Protein AF-A0A498GGD3-F1 (afdb_monomer_lite)

pLDDT: mean 78.96, std 7.99, range [49.75, 89.19]

Secondary structure (DSSP, 8-state):
--EEEEEETTEEEEEETTEEEEEETTTTEEEEEEE-STT-EEEEE--HHHHHTT-EEEEEE--TTSTTSEEEEEEES-HHHHHHHTT---SB--PPP--HHHHHHHHHHHHHHHHHHHHHHHSTT--HHHHHHHHHHHHHHHHHHHHHHHHHHHTT-

Structure (mmCIF, N/CA/C/O backbone):
data_AF-A0A498GGD3-F1
#
_entry.id   AF-A0A498GGD3-F1
#
loop_
_atom_site.group_PDB
_atom_site.id
_atom_site.type_symbol
_atom_site.label_atom_id
_atom_site.label_alt_id
_atom_site.label_comp_id
_atom_site.label_asym_id
_atom_site.label_entity_id
_atom_site.label_seq_id
_atom_site.pdbx_PDB_ins_code
_atom_site.Cartn_x
_atom_site.Cartn_y
_atom_site.Cartn_z
_atom_site.occupancy
_atom_site.B_iso_or_equiv
_atom_site.auth_seq_id
_atom_site.auth_comp_id
_atom_site.auth_asym_id
_atom_site.auth_atom_id
_atom_site.pdbx_PDB_model_num
ATOM 1 N N . MET A 1 1 ? -26.751 -2.593 26.746 1.00 49.75 1 MET A N 1
ATOM 2 C CA . MET A 1 1 ? -25.517 -2.219 26.025 1.00 49.75 1 MET A CA 1
ATOM 3 C C . MET A 1 1 ? -25.278 -3.270 24.961 1.00 49.75 1 MET A C 1
ATOM 5 O O . MET A 1 1 ? -25.191 -4.435 25.319 1.00 49.75 1 MET A O 1
ATOM 9 N N . LEU A 1 2 ? -25.249 -2.886 23.685 1.00 53.31 2 LEU A N 1
ATOM 10 C CA . LEU A 1 2 ? -24.829 -3.788 22.613 1.00 53.31 2 LEU A CA 1
ATOM 11 C C . LEU A 1 2 ? -23.300 -3.824 22.619 1.00 53.31 2 LEU A C 1
ATOM 13 O O . LEU A 1 2 ? -22.654 -2.781 22.520 1.00 53.31 2 LEU A O 1
ATOM 17 N N . SER A 1 3 ? -22.740 -5.011 22.824 1.00 60.25 3 SER A N 1
ATOM 18 C CA . SER A 1 3 ? -21.306 -5.262 22.747 1.00 60.25 3 SER A CA 1
ATOM 19 C C . SER A 1 3 ? -21.042 -6.162 21.553 1.00 60.25 3 SER A C 1
ATOM 21 O O . SER A 1 3 ? -21.498 -7.305 21.541 1.00 60.25 3 SER A O 1
ATOM 23 N N . PHE A 1 4 ? -20.323 -5.647 20.564 1.00 67.00 4 PHE A N 1
ATOM 24 C CA . PHE A 1 4 ? -19.940 -6.398 19.371 1.00 67.00 4 PHE A CA 1
ATOM 25 C C . PHE A 1 4 ? -18.474 -6.786 19.487 1.00 67.00 4 PHE A C 1
ATOM 27 O O . PHE A 1 4 ? -17.674 -5.985 19.975 1.00 67.00 4 PHE A O 1
ATOM 34 N N . TYR A 1 5 ? -18.119 -7.995 19.063 1.00 67.19 5 TYR A N 1
ATOM 35 C CA . TYR A 1 5 ? -16.738 -8.458 19.089 1.00 67.19 5 TYR A CA 1
ATOM 36 C C . TYR A 1 5 ? -16.361 -9.143 17.780 1.00 67.19 5 TYR A C 1
ATOM 38 O O . TYR A 1 5 ? -17.156 -9.877 17.199 1.00 67.19 5 TYR A O 1
ATOM 46 N N . LEU A 1 6 ? -15.132 -8.905 17.336 1.00 66.62 6 LEU A N 1
ATOM 47 C CA . LEU A 1 6 ? -14.545 -9.538 16.166 1.00 66.62 6 LEU A CA 1
ATOM 48 C C . LEU A 1 6 ? -13.164 -10.065 16.533 1.00 66.62 6 LEU A C 1
ATOM 50 O O . LEU A 1 6 ? -12.301 -9.318 16.996 1.00 66.62 6 LEU A O 1
ATOM 54 N N . ARG A 1 7 ? -12.958 -11.368 16.348 1.00 74.69 7 ARG A N 1
ATOM 55 C CA . ARG A 1 7 ? -11.682 -12.013 16.654 1.00 74.69 7 ARG A CA 1
ATOM 56 C C . ARG A 1 7 ? -10.840 -12.119 15.393 1.00 74.69 7 ARG A C 1
ATOM 58 O O . ARG A 1 7 ? -11.279 -12.695 14.403 1.00 74.69 7 ARG A O 1
ATOM 65 N N . TYR A 1 8 ? -9.597 -11.666 15.489 1.00 66.38 8 TYR A N 1
ATOM 66 C CA . TYR A 1 8 ? -8.598 -11.863 14.455 1.00 66.38 8 TYR A CA 1
ATOM 67 C C . TYR A 1 8 ? -7.243 -12.236 15.069 1.00 66.38 8 TYR A C 1
ATOM 69 O O . TYR A 1 8 ? -6.580 -11.428 15.721 1.00 66.38 8 TYR A O 1
ATOM 77 N N . GLY A 1 9 ? -6.826 -13.491 14.879 1.00 71.75 9 GLY A N 1
ATOM 78 C CA . GLY A 1 9 ? -5.611 -14.022 15.503 1.00 71.75 9 GLY A CA 1
ATOM 79 C C . GLY A 1 9 ? -5.680 -13.981 17.036 1.00 71.75 9 GLY A C 1
ATOM 80 O O . GLY A 1 9 ? -6.584 -14.566 17.640 1.00 71.75 9 GLY A O 1
ATOM 81 N N . THR A 1 10 ? -4.711 -13.309 17.665 1.00 75.38 10 THR A N 1
ATOM 82 C CA . THR A 1 10 ? -4.655 -13.088 19.123 1.00 75.38 10 THR A CA 1
ATOM 83 C C . THR A 1 10 ? -5.437 -11.856 19.577 1.00 75.38 10 THR A C 1
ATOM 85 O O . THR A 1 10 ? -5.738 -11.745 20.765 1.00 75.38 10 THR A O 1
ATOM 88 N N . ILE A 1 11 ? -5.808 -10.971 18.645 1.00 81.00 11 ILE A N 1
ATOM 89 C CA . ILE A 1 11 ? -6.511 -9.723 18.930 1.00 81.00 11 ILE A CA 1
ATOM 90 C C . ILE A 1 11 ? -8.021 -9.933 18.833 1.00 81.00 11 ILE A C 1
ATOM 92 O O . ILE A 1 11 ? -8.546 -10.573 17.920 1.00 81.00 11 ILE A O 1
ATOM 96 N N . GLU A 1 12 ? -8.732 -9.361 19.789 1.00 83.44 12 GLU A N 1
ATOM 97 C CA . GLU A 1 12 ? -10.177 -9.280 19.835 1.00 83.44 12 GLU A CA 1
ATOM 98 C C . GLU A 1 12 ? -10.588 -7.811 19.840 1.00 83.44 12 GLU A C 1
ATOM 100 O O . GLU A 1 12 ? -10.295 -7.061 20.770 1.00 83.44 12 GLU A O 1
ATOM 105 N N . TYR A 1 13 ? -11.258 -7.392 18.777 1.00 82.62 13 TYR A N 1
ATOM 106 C CA . TYR A 1 13 ? -11.803 -6.052 18.664 1.00 82.62 13 TYR A CA 1
ATOM 107 C C . TYR A 1 13 ? -13.182 -6.020 19.293 1.00 82.62 13 TYR A C 1
ATOM 109 O O . TYR A 1 13 ? -14.051 -6.780 18.883 1.00 82.62 13 TYR A O 1
ATOM 117 N N . GLN A 1 14 ? -13.391 -5.148 20.269 1.00 83.06 14 GLN A N 1
ATOM 118 C CA . GLN A 1 14 ? -14.635 -5.052 21.018 1.00 83.06 14 GLN A CA 1
ATOM 119 C C . GLN A 1 14 ? -15.190 -3.638 20.925 1.00 83.06 14 GLN A C 1
ATOM 121 O O . GLN A 1 14 ? -14.522 -2.682 21.320 1.00 83.06 14 GLN A O 1
ATOM 126 N N . ARG A 1 15 ? -16.438 -3.498 20.479 1.00 83.00 15 ARG A N 1
ATOM 127 C CA . ARG A 1 15 ? -17.189 -2.255 20.643 1.00 83.00 15 ARG A CA 1
ATOM 128 C C . ARG A 1 15 ? -18.004 -2.312 21.926 1.00 83.00 15 ARG A C 1
ATOM 130 O O . ARG A 1 15 ? -18.824 -3.208 22.106 1.00 83.00 15 ARG A O 1
ATOM 137 N N . ARG A 1 16 ? -17.801 -1.331 22.802 1.00 83.06 16 ARG A N 1
ATOM 138 C CA . ARG A 1 16 ? -18.514 -1.145 24.070 1.00 83.06 16 ARG A CA 1
ATOM 139 C C . ARG A 1 16 ? -19.135 0.253 24.088 1.00 83.06 16 ARG A C 1
ATOM 141 O O . ARG A 1 16 ? -18.552 1.191 24.625 1.00 83.06 16 ARG A O 1
ATOM 148 N N . GLY A 1 17 ? -20.311 0.396 23.476 1.00 82.25 17 GLY A N 1
ATOM 149 C CA . GLY A 1 17 ? -20.949 1.706 23.289 1.00 82.25 17 GLY A CA 1
ATOM 150 C C . GLY A 1 17 ? -20.111 2.612 22.382 1.00 82.25 17 GLY A C 1
ATOM 151 O O . GLY A 1 17 ? -19.887 2.270 21.220 1.00 82.25 17 GLY A O 1
ATOM 152 N N . GLU A 1 18 ? -19.617 3.716 22.943 1.00 81.12 18 GLU A N 1
ATOM 153 C CA . GLU A 1 18 ? -18.778 4.714 22.258 1.00 81.12 18 GLU A CA 1
ATOM 154 C C . GLU A 1 18 ? -17.281 4.370 22.275 1.00 81.12 18 GLU A C 1
ATOM 156 O O . GLU A 1 18 ? -16.465 5.177 21.856 1.00 81.12 18 GLU A O 1
ATOM 161 N N . PHE A 1 19 ? -16.883 3.194 22.769 1.00 82.25 19 PHE A N 1
ATOM 162 C CA . PHE A 1 19 ? -15.476 2.792 22.812 1.00 82.25 19 PHE A CA 1
ATOM 163 C C . PHE A 1 19 ? -15.215 1.584 21.923 1.00 82.25 19 PHE A C 1
ATOM 165 O O . PHE A 1 19 ? -15.926 0.580 22.001 1.00 82.25 19 PHE A O 1
ATOM 172 N N . LEU A 1 20 ? -14.155 1.661 21.125 1.00 84.88 20 LEU A N 1
ATOM 173 C CA . LEU A 1 20 ? -13.579 0.547 20.388 1.00 84.88 20 LEU A CA 1
ATOM 174 C C . LEU A 1 20 ? -12.266 0.141 21.059 1.00 84.88 20 LEU A C 1
ATOM 176 O O . LEU A 1 20 ? -11.350 0.948 21.190 1.00 84.88 20 LEU A O 1
ATOM 180 N N . VAL A 1 21 ? -12.174 -1.113 21.485 1.00 85.94 21 VAL A N 1
ATOM 181 C CA . VAL A 1 21 ? -11.018 -1.656 22.203 1.00 85.94 21 VAL A CA 1
ATOM 182 C C . VAL A 1 21 ? -10.403 -2.769 21.376 1.00 85.94 21 VAL A C 1
ATOM 184 O O . VAL A 1 21 ? -11.101 -3.710 21.007 1.00 85.94 21 VAL A O 1
ATOM 187 N N . ALA A 1 22 ? -9.100 -2.700 21.126 1.00 86.88 22 ALA A N 1
ATOM 188 C CA . ALA A 1 22 ? -8.344 -3.856 20.662 1.00 86.88 22 ALA A CA 1
ATOM 189 C C . ALA A 1 22 ? -7.735 -4.564 21.868 1.00 86.88 22 ALA A C 1
ATOM 191 O O . ALA A 1 22 ? -6.828 -4.040 22.511 1.00 86.88 22 ALA A O 1
ATOM 192 N N . TYR A 1 23 ? -8.249 -5.744 22.188 1.00 84.19 23 TYR A N 1
ATOM 193 C CA . TYR A 1 23 ? -7.802 -6.546 23.316 1.00 84.19 23 TYR A CA 1
ATOM 194 C C . TYR A 1 23 ? -6.943 -7.708 22.825 1.00 84.19 23 TYR A C 1
ATOM 196 O O . TYR A 1 23 ? -7.424 -8.556 22.078 1.00 84.19 23 TYR A O 1
ATOM 204 N N . ASP A 1 24 ? -5.677 -7.765 23.230 1.00 85.69 24 ASP A N 1
ATOM 205 C CA . ASP A 1 24 ? -4.841 -8.929 22.947 1.00 85.69 24 ASP A CA 1
ATOM 206 C C . ASP A 1 24 ? -5.082 -9.988 24.020 1.00 85.69 24 ASP A C 1
ATOM 208 O O . ASP A 1 24 ? -4.827 -9.765 25.204 1.00 85.69 24 ASP A O 1
ATOM 212 N N . ARG A 1 25 ? -5.578 -11.156 23.611 1.00 85.31 25 ARG A N 1
ATOM 213 C CA . ARG A 1 25 ? -5.860 -12.252 24.539 1.00 85.31 25 ARG A CA 1
ATOM 214 C C . ARG A 1 25 ? -4.627 -13.049 24.945 1.00 85.31 25 ARG A C 1
ATOM 216 O O . ARG A 1 25 ? -4.707 -13.789 25.915 1.00 85.31 25 ARG A O 1
ATOM 223 N N . LEU A 1 26 ? -3.538 -12.980 24.186 1.00 84.69 26 LEU A N 1
ATOM 224 C CA . LEU A 1 26 ? -2.281 -13.628 24.553 1.00 84.69 26 LEU A CA 1
ATOM 225 C C . LEU A 1 26 ? -1.590 -12.850 25.676 1.00 84.69 26 LEU A C 1
ATOM 227 O O . LEU A 1 26 ? -1.049 -13.446 26.599 1.00 84.69 26 LEU A O 1
ATOM 231 N N . LEU A 1 27 ? -1.636 -11.521 25.588 1.00 84.38 27 LEU A N 1
ATOM 232 C CA . LEU A 1 27 ? -1.098 -10.596 26.591 1.00 84.38 27 LEU A CA 1
ATOM 233 C C . LEU A 1 27 ? -2.132 -10.195 27.656 1.00 84.38 27 LEU A C 1
ATOM 235 O O . LEU A 1 27 ? -1.824 -9.364 28.508 1.00 84.38 27 LEU A O 1
ATOM 239 N N . GLU A 1 28 ? -3.356 -10.720 27.560 1.00 84.31 28 GLU A N 1
ATOM 240 C CA . GLU A 1 28 ? -4.517 -10.407 28.406 1.00 84.31 28 GLU A CA 1
ATOM 241 C C . GLU A 1 28 ? -4.706 -8.900 28.681 1.00 84.31 28 GLU A C 1
ATOM 243 O O . GLU A 1 28 ? -5.161 -8.489 29.753 1.00 84.31 28 GLU A O 1
ATOM 248 N N . SER A 1 29 ? -4.384 -8.050 27.701 1.00 83.88 29 SER A N 1
ATOM 249 C CA . SER A 1 29 ? -4.325 -6.597 27.880 1.00 83.88 29 SER A CA 1
ATOM 250 C C . SER A 1 29 ? -4.871 -5.813 26.683 1.00 83.88 29 SER A C 1
ATOM 252 O O . SER A 1 29 ? -4.705 -6.219 25.526 1.00 83.88 29 SER A O 1
ATOM 254 N N . PRO A 1 30 ? -5.523 -4.659 26.940 1.00 83.38 30 PRO A N 1
ATOM 255 C CA . PRO A 1 30 ? -5.922 -3.744 25.882 1.00 83.38 30 PRO A CA 1
ATOM 256 C C . PRO A 1 30 ? -4.678 -3.119 25.245 1.00 83.38 30 PRO A C 1
ATOM 258 O O . PRO A 1 30 ? -3.863 -2.506 25.928 1.00 83.38 30 PRO A O 1
ATOM 261 N N . GLN A 1 31 ? -4.553 -3.265 23.930 1.00 82.75 31 GLN A N 1
ATOM 262 C CA . GLN A 1 31 ? -3.470 -2.670 23.148 1.00 82.75 31 GLN A CA 1
ATOM 263 C C . GLN A 1 31 ? -3.753 -1.201 22.830 1.00 82.75 31 GLN A C 1
ATOM 265 O O . GLN A 1 31 ? -2.839 -0.384 22.811 1.00 82.75 31 GLN A O 1
ATOM 270 N N . TRP A 1 32 ? -5.021 -0.858 22.591 1.00 84.31 32 TRP A N 1
ATOM 271 C CA . TRP A 1 32 ? -5.468 0.521 22.413 1.00 84.31 32 TRP A CA 1
ATOM 272 C C . TRP A 1 32 ? -6.977 0.654 22.628 1.00 84.31 32 TRP A C 1
ATOM 274 O O . TRP A 1 32 ? -7.726 -0.326 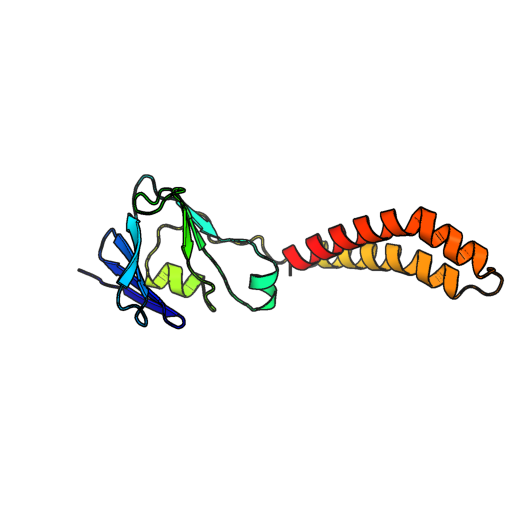22.535 1.00 84.31 32 TRP A O 1
ATOM 284 N N . ILE A 1 33 ? -7.413 1.884 22.911 1.00 84.19 33 ILE A N 1
ATOM 285 C CA . ILE A 1 33 ? -8.814 2.256 23.112 1.00 84.19 33 ILE A CA 1
ATOM 286 C C . ILE A 1 33 ? -9.093 3.519 22.295 1.00 84.19 33 ILE A C 1
ATOM 288 O O . ILE A 1 33 ? -8.491 4.561 22.527 1.00 84.19 33 ILE A O 1
ATOM 292 N N . ALA A 1 34 ? -10.025 3.439 21.353 1.00 82.25 34 ALA A N 1
ATOM 293 C CA . ALA A 1 34 ? -10.471 4.578 20.563 1.00 82.25 34 ALA A CA 1
ATOM 294 C C . ALA A 1 34 ? -11.903 4.960 20.942 1.00 82.25 34 ALA A C 1
ATOM 296 O O . ALA A 1 34 ? -12.765 4.090 21.086 1.00 82.25 34 ALA A O 1
ATOM 297 N N . THR A 1 35 ? -12.165 6.256 21.079 1.00 81.75 35 THR A N 1
ATOM 298 C CA . THR A 1 35 ? -13.531 6.775 21.181 1.00 81.75 35 THR A CA 1
ATOM 299 C C . THR A 1 35 ? -14.143 6.794 19.782 1.00 81.75 35 THR A C 1
ATOM 301 O O . THR A 1 35 ? -13.507 7.203 18.822 1.00 81.75 35 THR A O 1
ATOM 304 N N . VAL A 1 36 ? -15.370 6.319 19.635 1.00 75.81 36 VAL A N 1
ATOM 305 C CA . VAL A 1 36 ? -16.140 6.372 18.394 1.00 75.81 36 VAL A CA 1
ATOM 306 C C . VAL A 1 36 ? -17.030 7.603 18.507 1.00 75.81 36 VAL A C 1
ATOM 308 O O . VAL A 1 36 ? -18.046 7.557 19.184 1.00 75.81 36 VAL A O 1
ATOM 311 N N . GLY A 1 37 ? -16.630 8.733 17.925 1.00 73.94 37 GLY A N 1
ATOM 312 C CA . GLY A 1 37 ? -17.368 9.982 18.109 1.00 73.94 37 GLY A CA 1
ATOM 313 C C . GLY A 1 37 ? -16.786 11.181 17.356 1.00 73.94 37 GLY A C 1
ATOM 314 O O . GLY A 1 37 ? -15.875 11.018 16.541 1.00 73.94 37 GLY A O 1
ATOM 315 N N . PRO A 1 38 ? -17.308 12.397 17.612 1.00 64.38 38 PRO A N 1
ATOM 316 C CA . PRO A 1 38 ? -16.837 13.618 16.966 1.00 64.38 38 PRO A CA 1
ATOM 317 C C . PRO A 1 38 ? -15.360 13.858 17.306 1.00 64.38 38 PRO A C 1
ATOM 319 O O . PRO A 1 38 ? -15.026 14.098 18.463 1.00 64.38 38 PRO A O 1
ATOM 322 N N . GLY A 1 39 ? -14.486 13.784 16.300 1.00 69.19 39 GLY A N 1
ATOM 323 C CA . GLY A 1 39 ? -13.033 13.935 16.460 1.00 69.19 39 GLY A CA 1
ATOM 324 C C . GLY A 1 39 ? -12.223 12.685 16.112 1.00 69.19 39 GLY A C 1
ATOM 325 O O . GLY A 1 39 ? -11.014 12.798 15.923 1.00 69.19 39 GLY A O 1
ATOM 326 N N . THR A 1 40 ? -12.874 11.530 15.953 1.00 76.25 40 THR A N 1
ATOM 327 C CA . THR A 1 40 ? -12.229 10.299 15.487 1.00 76.25 40 THR A CA 1
ATOM 328 C C . THR A 1 40 ? -12.656 9.994 14.057 1.00 76.25 40 THR A C 1
ATOM 330 O O . THR A 1 40 ? -13.846 9.871 13.772 1.00 76.25 40 THR A O 1
ATOM 333 N N . ASP A 1 41 ? -11.680 9.876 13.162 1.00 80.12 41 ASP A N 1
ATOM 334 C CA . ASP A 1 41 ? -11.907 9.582 11.746 1.00 80.12 41 ASP A CA 1
ATOM 335 C C . ASP A 1 41 ? -11.434 8.169 11.397 1.00 80.12 41 ASP A C 1
ATOM 337 O O . ASP A 1 41 ? -10.436 7.672 11.930 1.00 80.12 41 ASP A O 1
ATOM 341 N N . PHE A 1 42 ? -12.172 7.524 10.499 1.00 79.50 42 PHE A N 1
ATOM 342 C CA . PHE A 1 42 ? -11.961 6.147 10.084 1.00 79.50 42 PHE A CA 1
ATOM 343 C C . PHE A 1 42 ? -11.747 6.116 8.574 1.00 79.50 42 PHE A C 1
ATOM 345 O O . PHE A 1 42 ? -12.657 6.413 7.802 1.00 79.50 42 PHE A O 1
ATOM 352 N N . SER A 1 43 ? -10.554 5.709 8.147 1.00 76.31 43 SER A N 1
ATOM 353 C CA . SER A 1 43 ? -10.183 5.640 6.732 1.00 76.31 43 SER A CA 1
ATOM 354 C C . SER A 1 43 ? -9.680 4.253 6.353 1.00 76.31 43 SER A C 1
ATOM 356 O O . SER A 1 43 ? -8.893 3.632 7.068 1.00 76.31 43 SER A O 1
ATOM 358 N N . VAL A 1 44 ? -10.117 3.741 5.205 1.00 77.75 44 VAL A N 1
ATOM 359 C CA . VAL A 1 44 ? -9.627 2.460 4.683 1.00 77.75 44 VAL A CA 1
ATOM 360 C C . VAL A 1 44 ? -8.212 2.626 4.127 1.00 77.75 44 VAL A C 1
ATOM 362 O O . VAL A 1 44 ? -7.928 3.517 3.326 1.00 77.75 44 VAL A O 1
ATOM 365 N N . ILE A 1 45 ? -7.301 1.733 4.516 1.00 77.69 45 ILE A N 1
ATOM 366 C CA . ILE A 1 45 ? -5.942 1.698 3.976 1.00 77.69 45 ILE A CA 1
ATOM 367 C C . ILE A 1 45 ? -5.964 0.988 2.613 1.00 77.69 45 ILE A C 1
ATOM 369 O O . ILE A 1 45 ? -6.268 -0.204 2.491 1.00 77.69 45 ILE A O 1
ATOM 373 N N . ASN A 1 46 ? -5.589 1.718 1.562 1.00 72.00 46 ASN A N 1
ATOM 374 C CA . ASN A 1 46 ? -5.435 1.168 0.215 1.00 72.00 46 ASN A CA 1
ATOM 375 C C . ASN A 1 46 ? -4.013 0.624 0.003 1.00 72.00 46 ASN A C 1
ATOM 377 O O . ASN A 1 46 ? -3.182 1.254 -0.650 1.00 72.00 46 ASN A O 1
ATOM 381 N N . ALA A 1 47 ? -3.715 -0.536 0.592 1.00 76.38 47 ALA A N 1
ATOM 382 C CA . ALA A 1 47 ? -2.441 -1.219 0.393 1.00 76.38 47 ALA A CA 1
ATOM 383 C C . ALA A 1 47 ? -2.552 -2.330 -0.663 1.00 76.38 47 ALA A C 1
ATOM 385 O O . ALA A 1 47 ? -3.463 -3.153 -0.627 1.00 76.38 47 ALA A O 1
ATOM 386 N N . ILE A 1 48 ? -1.567 -2.400 -1.566 1.00 75.06 48 ILE A N 1
ATOM 387 C CA . ILE A 1 48 ? -1.479 -3.443 -2.607 1.00 75.06 48 ILE A CA 1
ATOM 388 C C . ILE A 1 48 ? -1.425 -4.847 -1.989 1.00 75.06 48 ILE A C 1
ATOM 390 O O . ILE A 1 48 ? -2.073 -5.766 -2.479 1.00 75.06 48 ILE A O 1
ATOM 394 N N . VAL A 1 49 ? -0.676 -5.012 -0.892 1.00 73.00 49 VAL A N 1
ATOM 395 C CA . VAL A 1 49 ? -0.552 -6.299 -0.182 1.00 73.00 49 VAL A CA 1
ATOM 396 C C . VAL A 1 49 ? -1.907 -6.783 0.323 1.00 73.00 49 VAL A C 1
ATOM 398 O O . VAL A 1 49 ? -2.189 -7.977 0.259 1.00 73.00 49 VAL A O 1
ATOM 401 N N . ASP A 1 50 ? -2.742 -5.854 0.781 1.00 74.69 50 ASP A N 1
ATOM 402 C CA . ASP A 1 50 ? -4.065 -6.161 1.296 1.00 74.69 50 ASP A CA 1
ATOM 403 C C . ASP A 1 50 ? -4.960 -6.669 0.155 1.00 74.69 50 ASP A C 1
ATOM 405 O O . ASP A 1 50 ? -5.597 -7.701 0.315 1.00 74.69 50 ASP A O 1
ATOM 409 N N . ARG A 1 51 ? -4.908 -6.049 -1.039 1.00 72.62 51 ARG A N 1
ATOM 410 C CA . ARG A 1 51 ? -5.614 -6.553 -2.236 1.00 72.62 51 ARG A CA 1
ATOM 411 C C . ARG A 1 51 ? -5.141 -7.939 -2.672 1.00 72.62 51 ARG A C 1
ATOM 413 O O . ARG A 1 51 ? -5.957 -8.805 -2.953 1.00 72.62 51 ARG A O 1
ATOM 420 N N . LEU A 1 52 ? -3.827 -8.171 -2.705 1.00 73.94 52 LEU A N 1
ATOM 421 C CA . LEU A 1 52 ? -3.263 -9.468 -3.108 1.00 73.94 52 LEU A CA 1
ATOM 422 C C . LEU A 1 52 ? -3.651 -10.610 -2.162 1.00 73.94 52 LEU A C 1
ATOM 424 O O . LEU A 1 52 ? -3.652 -11.768 -2.569 1.00 73.94 52 LEU A O 1
ATOM 428 N N . ARG A 1 53 ? -3.924 -10.291 -0.895 1.00 74.12 53 ARG A N 1
ATOM 429 C CA . ARG A 1 53 ? -4.306 -11.259 0.138 1.00 74.12 53 ARG A CA 1
ATOM 430 C C . ARG A 1 53 ? -5.800 -11.284 0.423 1.00 74.12 53 ARG A C 1
ATOM 432 O O . ARG A 1 53 ? -6.190 -11.996 1.338 1.00 74.12 53 ARG A O 1
ATOM 439 N N . ASP A 1 54 ? -6.579 -10.505 -0.321 1.00 73.19 54 ASP A N 1
ATOM 440 C CA . ASP A 1 54 ? -8.000 -10.280 -0.067 1.00 73.19 54 ASP A CA 1
ATOM 441 C C . ASP A 1 54 ? -8.271 -9.938 1.407 1.00 73.19 54 ASP A C 1
ATOM 443 O O . ASP A 1 54 ? -8.999 -10.598 2.138 1.00 73.19 54 ASP A O 1
ATOM 447 N N . THR A 1 55 ? -7.539 -8.934 1.884 1.00 79.69 55 THR A N 1
ATOM 448 C CA . THR A 1 55 ? -7.669 -8.390 3.232 1.00 79.69 55 THR A CA 1
ATOM 449 C C . THR A 1 55 ? -7.897 -6.882 3.174 1.00 79.69 55 THR A C 1
ATOM 451 O O . THR A 1 55 ? -7.660 -6.209 2.162 1.00 79.69 55 THR A O 1
ATOM 454 N N . GLY A 1 56 ? -8.364 -6.324 4.283 1.00 78.56 56 GLY A N 1
ATOM 455 C CA . GLY A 1 56 ? -8.578 -4.901 4.475 1.00 78.56 56 GLY A CA 1
ATOM 456 C C . GLY A 1 56 ? -8.025 -4.430 5.811 1.00 78.56 56 GLY A C 1
ATOM 457 O O . GLY A 1 56 ? -7.972 -5.168 6.796 1.00 78.56 56 GLY A O 1
ATOM 458 N N . ARG A 1 57 ? -7.599 -3.171 5.841 1.00 83.12 57 ARG A N 1
ATOM 459 C CA . ARG A 1 57 ? -7.180 -2.480 7.056 1.00 83.12 57 ARG A CA 1
ATOM 460 C C . ARG A 1 57 ? -7.865 -1.134 7.141 1.00 83.12 57 ARG A C 1
ATOM 462 O O . ARG A 1 57 ? -8.067 -0.471 6.127 1.00 83.12 57 ARG A O 1
ATOM 469 N N . LEU A 1 58 ? -8.139 -0.715 8.363 1.00 80.56 58 LEU A N 1
ATOM 470 C CA . LEU A 1 58 ? -8.703 0.584 8.679 1.00 80.56 58 LEU A CA 1
ATOM 471 C C . LEU A 1 58 ? -7.689 1.356 9.522 1.00 80.56 58 LEU A C 1
ATOM 473 O O . LEU A 1 58 ? -7.079 0.815 10.445 1.00 80.56 58 LEU A O 1
ATOM 477 N N . ARG A 1 59 ? -7.481 2.620 9.191 1.00 83.25 59 ARG A N 1
ATOM 478 C CA . ARG A 1 59 ? -6.759 3.576 10.015 1.00 83.25 59 ARG A CA 1
ATOM 479 C C . ARG A 1 59 ? -7.780 4.379 10.799 1.00 83.25 59 ARG A C 1
ATOM 481 O O . ARG A 1 59 ? -8.730 4.900 10.226 1.00 83.25 59 ARG A O 1
ATOM 488 N N . ILE A 1 60 ? -7.541 4.485 12.094 1.00 83.69 60 ILE A N 1
ATOM 489 C CA . ILE A 1 60 ? -8.340 5.286 13.012 1.00 83.69 60 ILE A CA 1
ATOM 490 C C . ILE A 1 60 ? -7.451 6.440 13.458 1.00 83.69 60 ILE A C 1
ATOM 492 O O . ILE A 1 60 ? -6.366 6.191 13.978 1.00 83.69 60 ILE A O 1
ATOM 496 N N . THR A 1 61 ? -7.861 7.682 13.233 1.00 81.62 61 THR A N 1
ATOM 497 C CA . THR A 1 61 ? -7.136 8.887 13.674 1.00 81.62 61 THR A CA 1
ATOM 498 C C . THR A 1 61 ? -7.947 9.660 14.703 1.00 81.62 61 THR A C 1
ATOM 500 O O . THR A 1 61 ? -9.168 9.576 14.685 1.00 81.62 61 THR A O 1
ATOM 503 N N . GLY A 1 62 ? -7.290 10.427 15.574 1.00 71.19 62 GLY A N 1
ATOM 504 C CA . GLY A 1 62 ? -7.937 11.076 16.720 1.00 71.19 62 GLY A CA 1
ATOM 505 C C . GLY A 1 62 ? -8.117 10.114 17.894 1.00 71.19 62 GLY A C 1
ATOM 506 O O . GLY A 1 62 ? -9.167 10.096 18.529 1.00 71.19 62 GLY A O 1
ATOM 507 N N . VAL A 1 63 ? -7.124 9.247 18.123 1.00 74.44 63 VAL A N 1
ATOM 508 C CA . VAL A 1 63 ? -7.113 8.297 19.242 1.00 74.44 63 VAL A CA 1
ATOM 509 C C . VAL A 1 63 ? -6.282 8.863 20.384 1.00 74.44 63 VAL A C 1
ATOM 511 O O . VAL A 1 63 ? -5.057 8.887 20.302 1.00 74.44 63 VAL A O 1
ATOM 514 N N . ASP A 1 64 ? -6.949 9.271 21.461 1.00 69.44 64 ASP A N 1
ATOM 515 C CA . ASP A 1 64 ? -6.301 9.892 22.624 1.00 69.44 64 ASP A CA 1
ATOM 516 C C . ASP A 1 64 ? -5.421 8.919 23.424 1.00 69.44 64 ASP A C 1
ATOM 518 O O . ASP A 1 64 ? -4.522 9.336 24.148 1.00 69.44 64 ASP A O 1
ATOM 522 N N . SER A 1 65 ? -5.666 7.608 23.313 1.00 70.50 65 SER A N 1
ATOM 523 C CA . SER A 1 65 ? -4.984 6.601 24.132 1.00 70.50 65 SER A CA 1
ATOM 524 C C . SER A 1 65 ? -3.606 6.178 23.609 1.00 70.50 65 SER A C 1
ATOM 526 O O . SER A 1 65 ? -3.008 5.278 24.198 1.00 70.50 65 SER A O 1
ATOM 528 N N . VAL A 1 66 ? -3.138 6.710 22.473 1.00 70.31 66 VAL A N 1
ATOM 529 C CA . VAL A 1 66 ? -1.899 6.262 21.813 1.00 70.31 66 VAL A CA 1
ATOM 530 C C . VAL A 1 66 ? -1.058 7.456 21.370 1.00 70.31 66 VAL A C 1
ATOM 532 O O . VAL A 1 66 ? -1.552 8.362 20.696 1.00 70.31 66 VAL A O 1
ATOM 535 N N . ASP A 1 67 ? 0.238 7.419 21.688 1.00 58.31 67 ASP A N 1
ATOM 536 C CA . ASP A 1 67 ? 1.210 8.390 21.185 1.00 58.31 67 ASP A CA 1
ATOM 537 C C . ASP A 1 67 ? 1.245 8.366 19.649 1.00 58.31 67 ASP A C 1
ATOM 539 O O . ASP A 1 67 ? 1.500 7.338 19.022 1.00 58.31 67 ASP A O 1
ATOM 543 N N . GLY A 1 68 ? 0.963 9.515 19.032 1.00 64.19 68 GLY A N 1
ATOM 544 C CA . GLY A 1 68 ? 0.833 9.652 17.577 1.00 64.19 68 GLY A CA 1
ATOM 545 C C . GLY A 1 68 ? -0.610 9.706 17.065 1.00 64.19 68 GLY A C 1
ATOM 546 O O . GLY A 1 68 ? -0.812 9.862 15.860 1.00 64.19 68 GLY A O 1
ATOM 547 N N . GLY A 1 69 ? -1.610 9.610 17.951 1.00 75.19 69 GLY A N 1
ATOM 548 C CA . GLY A 1 69 ? -3.003 9.965 17.664 1.00 75.19 69 GLY A CA 1
ATOM 549 C C . GLY A 1 69 ? -3.688 9.111 16.596 1.00 75.19 69 GLY A C 1
ATOM 550 O O . GLY A 1 69 ? -4.764 9.475 16.123 1.00 75.19 69 GLY A O 1
ATOM 551 N N . SER A 1 70 ? -3.080 8.001 16.171 1.00 78.94 70 SER A N 1
ATOM 552 C CA . SER A 1 70 ? -3.649 7.105 15.169 1.00 78.94 70 SER A CA 1
ATOM 553 C C . SER A 1 70 ? -3.273 5.650 15.411 1.00 78.94 70 SER A C 1
ATOM 555 O O . SER A 1 70 ? -2.169 5.346 15.859 1.00 78.94 70 SER A O 1
ATOM 557 N N . VAL A 1 71 ? -4.196 4.743 15.098 1.00 82.62 71 VAL A N 1
ATOM 558 C CA . VAL A 1 71 ? -4.018 3.294 15.244 1.00 82.62 71 VAL A CA 1
ATOM 559 C C . VAL A 1 71 ? -4.493 2.558 13.998 1.00 82.62 71 VAL A C 1
ATOM 561 O O . VAL A 1 71 ? -5.275 3.072 13.194 1.00 82.62 71 VAL A O 1
ATOM 564 N N . GLN A 1 72 ? -4.002 1.332 13.836 1.00 80.69 72 GLN A N 1
ATOM 565 C CA . GLN A 1 72 ? -4.381 0.447 12.743 1.00 80.69 72 GLN A CA 1
ATOM 566 C C . GLN A 1 72 ? -5.293 -0.674 13.252 1.00 80.69 72 GLN A C 1
ATOM 568 O O . GLN A 1 72 ? -5.013 -1.321 14.261 1.00 80.69 72 GLN A O 1
ATOM 573 N N . PHE A 1 73 ? -6.350 -0.935 12.497 1.00 80.31 73 PHE A N 1
ATOM 574 C CA . PHE A 1 73 ? -7.314 -2.006 12.692 1.00 80.31 73 PHE A CA 1
ATOM 575 C C . PHE A 1 73 ? -7.223 -2.993 11.517 1.00 80.31 73 PHE A C 1
ATOM 577 O O . PHE A 1 73 ? -7.209 -2.583 10.354 1.00 80.31 73 PHE A O 1
ATOM 584 N N . GLY A 1 74 ? -7.104 -4.288 11.815 1.00 78.12 74 GLY A N 1
ATOM 585 C CA . GLY A 1 74 ? -6.792 -5.336 10.837 1.00 78.12 74 GLY A CA 1
ATOM 586 C C . GLY A 1 74 ? -5.292 -5.654 10.714 1.00 78.12 74 GLY A C 1
ATOM 587 O O . GLY A 1 74 ? -4.476 -5.124 11.477 1.00 78.12 74 GLY A O 1
ATOM 588 N N . PRO A 1 75 ? -4.884 -6.506 9.754 1.00 75.31 75 PRO A N 1
ATOM 589 C CA . PRO A 1 75 ? -5.612 -6.927 8.548 1.00 75.31 75 PRO A CA 1
ATOM 590 C C . PRO A 1 75 ? -6.807 -7.826 8.854 1.00 75.31 75 PRO A C 1
ATOM 592 O O . PRO A 1 75 ? -6.697 -8.679 9.715 1.00 75.31 75 PRO A O 1
ATOM 595 N N . LEU A 1 76 ? -7.930 -7.637 8.169 1.00 75.25 76 LEU A N 1
ATOM 596 C CA . LEU A 1 76 ? -9.129 -8.472 8.274 1.00 75.25 76 LEU A CA 1
ATOM 597 C C . LEU A 1 76 ? -9.458 -9.068 6.912 1.00 75.25 76 LEU A C 1
ATOM 599 O O . LEU A 1 76 ? -9.267 -8.391 5.908 1.00 75.25 76 LEU A O 1
ATOM 603 N N . SER A 1 77 ? -9.944 -10.306 6.877 1.00 75.19 77 SER A N 1
ATOM 604 C CA . SER A 1 77 ? -10.371 -10.979 5.641 1.00 75.19 77 SER A CA 1
ATOM 605 C C . SER A 1 77 ? -11.637 -10.368 5.040 1.00 75.19 77 SER A C 1
ATOM 607 O O . SER A 1 77 ? -11.733 -10.266 3.829 1.00 75.19 77 SER A O 1
ATOM 609 N N . ASP A 1 78 ? -12.565 -9.895 5.873 1.00 76.44 78 ASP A N 1
ATOM 610 C CA . ASP A 1 78 ? -13.724 -9.115 5.432 1.00 76.44 78 ASP A CA 1
ATOM 611 C C . ASP A 1 78 ? -13.816 -7.842 6.284 1.00 76.44 78 ASP A C 1
ATOM 613 O O . ASP A 1 78 ? -14.167 -7.869 7.469 1.00 76.44 78 ASP A O 1
ATOM 617 N N . LEU A 1 79 ? -13.378 -6.719 5.708 1.00 77.62 79 LEU A N 1
ATOM 618 C CA . LEU A 1 79 ? -13.387 -5.431 6.398 1.00 77.62 79 LEU A CA 1
ATOM 619 C C . LEU A 1 79 ? -14.799 -4.838 6.460 1.00 77.62 79 LEU A C 1
ATOM 621 O O . LEU A 1 79 ? -15.129 -4.184 7.449 1.00 77.62 79 LEU A O 1
ATOM 625 N N . ASP A 1 80 ? -15.627 -5.079 5.447 1.00 76.88 80 ASP A N 1
ATOM 626 C CA . ASP A 1 80 ? -16.973 -4.518 5.361 1.00 76.88 80 ASP A CA 1
ATOM 627 C C . ASP A 1 80 ? -17.902 -5.203 6.366 1.00 76.88 80 ASP A C 1
ATOM 629 O O . ASP A 1 80 ? -18.634 -4.534 7.100 1.00 76.88 80 ASP A O 1
ATOM 633 N N . GLU A 1 81 ? -17.807 -6.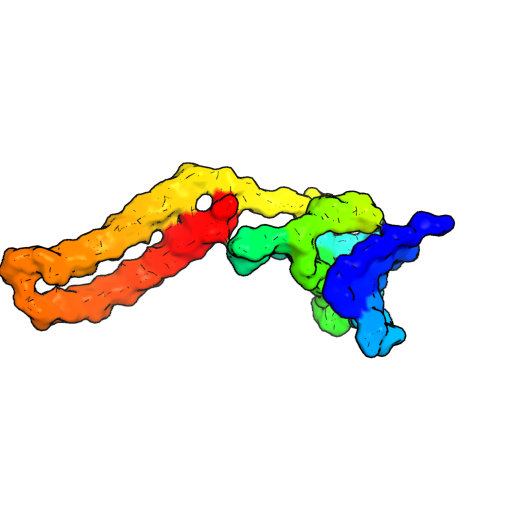528 6.500 1.00 78.94 81 GLU A N 1
ATOM 634 C CA . GLU A 1 81 ? -18.487 -7.280 7.557 1.00 78.94 81 GLU A CA 1
ATOM 635 C C . GLU A 1 81 ? -18.059 -6.792 8.948 1.00 78.94 81 GLU A C 1
ATOM 637 O O . GLU A 1 81 ? -18.900 -6.617 9.836 1.00 78.94 81 GLU A O 1
ATOM 642 N N . ALA A 1 82 ? -16.770 -6.499 9.145 1.00 80.50 82 ALA A N 1
ATOM 643 C CA . ALA A 1 82 ? -16.258 -5.989 10.412 1.00 80.50 82 ALA A CA 1
ATOM 644 C C . ALA A 1 82 ? -16.783 -4.586 10.744 1.00 80.50 82 ALA A C 1
ATOM 646 O O . ALA A 1 82 ? -17.194 -4.337 11.881 1.00 80.50 82 ALA A O 1
ATOM 647 N N . ILE A 1 83 ? -16.802 -3.681 9.762 1.00 80.56 83 ILE A N 1
ATOM 648 C CA . ILE A 1 83 ? -17.355 -2.328 9.899 1.00 80.56 83 ILE A CA 1
ATOM 649 C C . ILE A 1 83 ? -18.843 -2.396 10.239 1.00 80.56 83 ILE A C 1
ATOM 651 O O . ILE A 1 83 ? -19.281 -1.712 11.164 1.00 80.56 83 ILE A O 1
ATOM 655 N N . ASN A 1 84 ? -19.596 -3.257 9.550 1.00 80.25 84 ASN A N 1
ATOM 656 C CA . ASN A 1 84 ? -21.024 -3.456 9.785 1.00 80.25 84 ASN A CA 1
ATOM 657 C C . ASN A 1 84 ? -21.298 -4.057 11.169 1.00 80.25 84 ASN A C 1
ATOM 659 O O . ASN A 1 84 ? -22.136 -3.546 11.913 1.00 80.25 84 ASN A O 1
ATOM 663 N N . THR A 1 85 ? -20.553 -5.095 11.552 1.00 81.00 85 THR A N 1
ATOM 664 C CA . THR A 1 85 ? -20.696 -5.770 12.851 1.00 81.00 85 THR A CA 1
ATOM 665 C C . THR A 1 85 ? -20.379 -4.825 14.001 1.00 81.00 85 THR A C 1
ATOM 667 O O . THR A 1 85 ? -21.099 -4.777 14.994 1.00 81.00 85 THR A O 1
ATOM 670 N N . LEU A 1 86 ? -19.319 -4.029 13.867 1.00 78.38 86 LEU A N 1
ATOM 671 C CA . LEU A 1 86 ? -18.925 -3.045 14.868 1.00 78.38 86 LEU A CA 1
ATOM 672 C C . LEU A 1 86 ? -19.670 -1.710 14.701 1.00 78.38 86 LEU A C 1
ATOM 674 O O . LEU A 1 86 ? -19.412 -0.795 15.475 1.00 78.38 86 LEU A O 1
ATOM 678 N N . GLN A 1 87 ? -20.586 -1.587 13.733 1.00 78.38 87 GLN A N 1
ATOM 679 C CA . GLN A 1 87 ? -21.318 -0.377 13.317 1.00 78.38 87 GLN A CA 1
ATOM 680 C C . GLN A 1 87 ? -20.455 0.904 13.330 1.00 78.38 87 GLN A C 1
ATOM 682 O O . GLN A 1 87 ? -20.837 1.930 13.904 1.00 78.38 87 GLN A O 1
ATOM 687 N N . LEU A 1 88 ? -19.241 0.818 12.781 1.00 79.25 88 LEU A N 1
ATOM 688 C CA . LEU A 1 88 ? -18.283 1.926 12.792 1.00 79.25 88 LEU A CA 1
ATOM 689 C C . LEU A 1 88 ? -18.745 3.039 11.835 1.00 79.25 88 LEU A C 1
ATOM 691 O O . LEU A 1 88 ? -19.170 2.732 10.721 1.00 79.25 88 LEU A O 1
ATOM 695 N N . PRO A 1 89 ? -18.643 4.326 12.220 1.00 71.38 89 PRO A N 1
ATOM 696 C CA . PRO A 1 89 ? -19.072 5.455 11.396 1.00 71.38 89 PRO A CA 1
ATOM 697 C C . PRO A 1 89 ? -18.038 5.775 10.302 1.00 71.38 89 PRO A C 1
ATOM 699 O O . PRO A 1 89 ? -17.504 6.879 10.233 1.00 71.38 89 PRO A O 1
ATOM 702 N N . VAL A 1 90 ? -17.726 4.808 9.440 1.0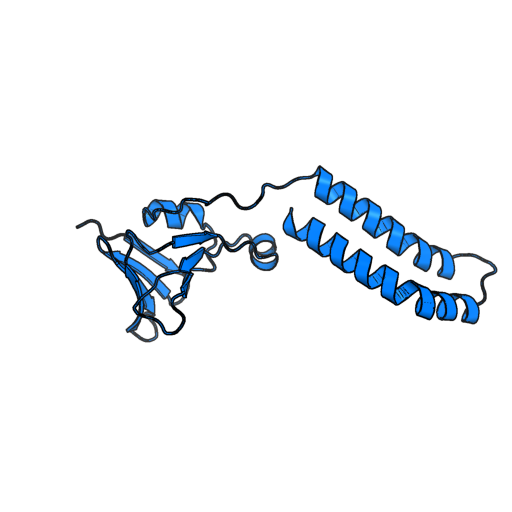0 70.38 90 VAL A N 1
ATOM 703 C CA . VAL A 1 90 ? -16.753 4.977 8.353 1.00 70.38 90 VAL A CA 1
ATOM 704 C C . VAL A 1 90 ? -17.409 5.755 7.214 1.00 70.38 90 VAL A C 1
ATOM 706 O O . VAL A 1 90 ? -18.362 5.283 6.604 1.00 70.38 90 VAL A O 1
ATOM 709 N N . HIS A 1 91 ? -16.927 6.971 6.948 1.00 59.50 91 HIS A N 1
ATOM 710 C CA . HIS A 1 91 ? -17.510 7.856 5.928 1.00 59.50 91 HIS A CA 1
ATOM 711 C C . HIS A 1 91 ? -17.018 7.532 4.505 1.00 59.50 91 HIS A C 1
ATOM 713 O O . HIS A 1 91 ? -17.682 7.878 3.532 1.00 59.50 91 HIS A O 1
ATOM 719 N N . GLN A 1 92 ? -15.879 6.844 4.377 1.00 59.38 92 GLN A N 1
ATOM 720 C CA . GLN A 1 92 ? -15.339 6.339 3.112 1.00 59.38 92 GLN A CA 1
ATOM 721 C C . GLN A 1 92 ? -14.854 4.900 3.286 1.00 59.38 92 GLN A C 1
ATOM 723 O O . GLN A 1 92 ? -13.717 4.645 3.687 1.00 59.38 92 GLN A O 1
ATOM 728 N N . THR A 1 93 ? -15.742 3.954 2.997 1.00 56.09 93 THR A N 1
ATOM 729 C CA . THR A 1 93 ? -15.417 2.524 2.900 1.00 56.09 93 THR A CA 1
ATOM 730 C C . THR A 1 93 ? -14.917 2.146 1.507 1.00 56.09 93 THR A C 1
ATOM 732 O O . THR A 1 93 ? -14.169 1.182 1.358 1.00 56.09 93 THR A O 1
ATOM 735 N N . GLU A 1 94 ? -15.277 2.927 0.485 1.00 56.44 94 GLU A N 1
ATOM 736 C CA . GLU A 1 94 ? -14.969 2.617 -0.908 1.00 56.44 94 GLU A CA 1
ATOM 737 C C . GLU A 1 94 ? -13.480 2.814 -1.211 1.00 56.44 94 GLU A C 1
ATOM 739 O O . GLU A 1 94 ? -12.969 3.908 -1.467 1.00 56.44 94 GLU A O 1
ATOM 744 N N . ARG A 1 95 ? -12.758 1.692 -1.200 1.00 62.84 95 ARG A N 1
ATOM 745 C CA . ARG A 1 95 ? -11.469 1.554 -1.878 1.00 62.84 95 ARG A CA 1
ATOM 746 C C . ARG A 1 95 ? -11.701 1.857 -3.372 1.00 62.84 95 ARG A C 1
ATOM 748 O O . ARG A 1 95 ? -12.705 1.396 -3.905 1.00 62.84 95 ARG A O 1
ATOM 755 N N . PRO A 1 96 ? -10.802 2.582 -4.073 1.00 64.25 96 PRO A N 1
ATOM 756 C CA . PRO A 1 96 ? -11.004 2.887 -5.487 1.00 64.25 96 PRO A CA 1
ATOM 757 C C . PRO A 1 96 ? -11.283 1.604 -6.271 1.00 64.25 96 PRO A C 1
ATOM 759 O O . PRO A 1 96 ? -10.478 0.662 -6.209 1.00 64.25 96 PRO A O 1
ATOM 762 N N . GLU A 1 97 ? -12.432 1.596 -6.950 1.00 65.31 97 GLU A N 1
ATOM 763 C CA . GLU A 1 97 ? -12.982 0.434 -7.640 1.00 65.31 97 GLU A CA 1
ATOM 764 C C . GLU A 1 97 ? -11.990 -0.155 -8.642 1.00 65.31 97 GLU A C 1
ATOM 766 O O . GLU A 1 97 ? -11.073 0.510 -9.146 1.00 65.31 97 GLU A O 1
ATOM 771 N N . ARG A 1 98 ? -12.173 -1.447 -8.919 1.00 69.50 98 ARG A N 1
ATOM 772 C CA . ARG A 1 98 ? -11.381 -2.138 -9.922 1.00 69.50 98 ARG A CA 1
ATOM 773 C C . ARG A 1 98 ? -11.686 -1.565 -11.300 1.00 69.50 98 ARG A C 1
ATOM 775 O O . ARG A 1 98 ? -12.754 -1.814 -11.847 1.00 69.50 98 ARG A O 1
ATOM 782 N N . ASP A 1 99 ? -10.720 -0.862 -11.882 1.00 79.62 99 ASP A N 1
ATOM 783 C CA . ASP A 1 99 ? -10.840 -0.312 -13.231 1.00 79.62 99 ASP A CA 1
ATOM 784 C C . ASP A 1 99 ? -10.038 -1.174 -14.225 1.00 79.62 99 ASP A C 1
ATOM 786 O O . ASP A 1 99 ? -8.812 -1.026 -14.333 1.00 79.62 99 ASP A O 1
ATOM 790 N N . PRO A 1 100 ? -10.698 -2.085 -14.971 1.00 79.62 100 PRO A N 1
ATOM 791 C CA . PRO A 1 100 ? -10.025 -2.938 -15.945 1.00 79.62 100 PRO A CA 1
ATOM 792 C C . PRO A 1 100 ? -9.367 -2.137 -17.073 1.00 79.62 100 PRO A C 1
ATOM 794 O O . PRO A 1 100 ? -8.391 -2.614 -17.649 1.00 79.62 100 PRO A O 1
ATOM 797 N N . THR A 1 101 ? -9.840 -0.923 -17.362 1.00 85.12 101 THR A N 1
ATOM 798 C CA . THR A 1 101 ? -9.261 -0.043 -18.382 1.00 85.12 101 THR A CA 1
ATOM 799 C C . THR A 1 101 ? -7.897 0.459 -17.938 1.00 85.12 101 THR A C 1
ATOM 801 O O . THR A 1 101 ? -6.936 0.373 -18.701 1.00 85.12 101 THR A O 1
ATOM 804 N N . ILE A 1 102 ? -7.778 0.925 -16.690 1.00 83.44 102 ILE A N 1
ATOM 805 C CA . ILE A 1 102 ? -6.493 1.369 -16.131 1.00 83.44 102 ILE A CA 1
ATOM 806 C C . ILE A 1 102 ? -5.518 0.194 -16.040 1.00 83.44 102 ILE A C 1
ATOM 808 O O . ILE A 1 102 ? -4.355 0.342 -16.413 1.00 83.44 102 ILE A O 1
ATOM 812 N N . ILE A 1 103 ? -5.985 -0.981 -15.604 1.00 84.38 103 ILE A N 1
ATOM 813 C CA . ILE A 1 103 ? -5.155 -2.194 -15.552 1.00 84.38 103 ILE A CA 1
ATOM 814 C C . ILE A 1 103 ? -4.652 -2.561 -16.953 1.00 84.38 103 ILE A C 1
ATOM 816 O O . ILE A 1 103 ? -3.457 -2.795 -17.131 1.00 84.38 103 ILE A O 1
ATOM 820 N N . ALA A 1 104 ? -5.539 -2.592 -17.952 1.00 86.00 104 ALA A N 1
ATOM 821 C CA . ALA A 1 104 ? -5.187 -2.947 -19.322 1.00 86.00 104 ALA A CA 1
ATOM 822 C C . ALA A 1 104 ? -4.239 -1.921 -19.958 1.00 86.00 104 ALA A C 1
ATOM 824 O O . ALA A 1 104 ? -3.251 -2.309 -20.580 1.00 86.00 104 ALA A O 1
ATOM 825 N N . ALA A 1 105 ? -4.490 -0.624 -19.766 1.00 87.00 105 ALA A N 1
ATOM 826 C CA . ALA A 1 105 ? -3.637 0.444 -20.279 1.00 87.00 105 ALA A CA 1
ATOM 827 C C . ALA A 1 105 ? -2.242 0.411 -19.638 1.00 87.00 105 ALA A C 1
ATOM 829 O O . ALA A 1 105 ? -1.234 0.439 -20.347 1.00 87.00 105 ALA A O 1
ATOM 830 N N . ALA A 1 106 ? -2.172 0.286 -18.309 1.00 87.56 106 ALA A N 1
ATOM 831 C CA . ALA A 1 106 ? -0.908 0.175 -17.591 1.00 87.56 106 ALA A CA 1
ATOM 832 C C . ALA A 1 106 ? -0.148 -1.104 -17.976 1.00 87.56 106 ALA A C 1
ATOM 834 O O . ALA A 1 106 ? 1.058 -1.050 -18.208 1.00 87.56 106 ALA A O 1
ATOM 835 N N . GLY A 1 107 ? -0.849 -2.234 -18.116 1.00 86.50 107 GLY A N 1
ATOM 836 C CA . GLY A 1 107 ? -0.277 -3.504 -18.559 1.00 86.50 107 GLY A CA 1
ATOM 837 C C . GLY A 1 107 ? 0.251 -3.456 -19.995 1.00 86.50 107 GLY A C 1
ATOM 838 O O . GLY A 1 107 ? 1.364 -3.904 -20.255 1.00 86.50 107 GLY A O 1
ATOM 839 N N . GLY A 1 108 ? -0.497 -2.858 -20.924 1.00 89.19 108 GLY A N 1
ATOM 840 C CA . GLY A 1 108 ? -0.055 -2.673 -22.307 1.00 89.19 108 GLY A CA 1
ATOM 841 C C . GLY A 1 108 ? 1.186 -1.786 -22.403 1.00 89.19 108 GLY A C 1
ATOM 842 O O . GLY A 1 108 ? 2.142 -2.125 -23.101 1.00 89.19 108 GLY A O 1
ATOM 843 N N . LEU A 1 109 ? 1.214 -0.687 -21.646 1.00 87.19 109 LEU A N 1
ATOM 844 C CA . LEU A 1 109 ? 2.365 0.210 -21.622 1.00 87.19 109 LEU A CA 1
ATOM 845 C C . LEU A 1 109 ? 3.585 -0.442 -20.950 1.00 87.19 109 LEU A C 1
ATOM 847 O O . LEU A 1 109 ? 4.703 -0.295 -21.439 1.00 87.19 109 LEU A O 1
ATOM 851 N N . LEU A 1 110 ? 3.379 -1.230 -19.890 1.00 87.00 110 LEU A N 1
ATOM 852 C CA . LEU A 1 110 ? 4.426 -2.041 -19.264 1.00 87.00 110 LEU A CA 1
ATOM 853 C C . LEU A 1 110 ? 5.046 -3.017 -20.274 1.00 87.00 110 LEU A C 1
ATOM 855 O O . LEU A 1 110 ? 6.268 -3.071 -20.407 1.00 87.00 110 LEU A O 1
ATOM 859 N N . LEU A 1 111 ? 4.213 -3.752 -21.017 1.00 88.44 111 LEU A N 1
ATOM 860 C CA . LEU A 1 111 ? 4.675 -4.671 -22.058 1.00 88.44 111 LEU A CA 1
ATOM 861 C C . LEU A 1 111 ? 5.461 -3.942 -23.146 1.00 88.44 111 LEU A C 1
ATOM 863 O O . LEU A 1 111 ? 6.491 -4.447 -23.580 1.00 88.44 111 LEU A O 1
ATOM 867 N N . PHE A 1 112 ? 5.032 -2.744 -23.544 1.00 87.25 112 PHE A N 1
ATOM 868 C CA . PHE A 1 112 ? 5.758 -1.927 -24.513 1.00 87.25 112 PHE A CA 1
ATOM 869 C C . PHE A 1 112 ? 7.163 -1.552 -24.013 1.00 87.25 112 PHE A C 1
ATOM 871 O O . PHE A 1 112 ? 8.147 -1.755 -24.727 1.00 87.25 112 PHE A O 1
ATOM 878 N N . PHE A 1 113 ? 7.284 -1.085 -22.766 1.00 83.00 113 PHE A N 1
ATOM 879 C CA . PHE A 1 113 ? 8.581 -0.744 -22.170 1.00 83.00 113 PHE A CA 1
ATOM 880 C C . PHE A 1 113 ? 9.508 -1.952 -21.984 1.00 83.00 113 PHE A C 1
ATOM 882 O O . PHE A 1 113 ? 10.724 -1.781 -22.018 1.00 83.00 113 PHE A O 1
ATOM 889 N N . LEU A 1 114 ? 8.962 -3.160 -21.817 1.00 83.31 114 LEU A N 1
ATOM 890 C CA . LEU A 1 114 ? 9.740 -4.403 -21.737 1.00 83.31 114 LEU A CA 1
ATOM 891 C C . LEU A 1 114 ? 10.086 -4.981 -23.116 1.00 83.31 114 LEU A C 1
ATOM 893 O O . LEU A 1 114 ? 11.145 -5.588 -23.284 1.00 83.31 114 LEU A O 1
ATOM 897 N N . ALA A 1 115 ? 9.230 -4.770 -24.116 1.00 86.31 115 ALA A N 1
ATOM 898 C CA . ALA A 1 115 ? 9.439 -5.258 -25.473 1.00 86.31 115 ALA A CA 1
ATOM 899 C C . ALA A 1 115 ? 10.642 -4.591 -26.150 1.00 86.31 115 ALA A C 1
ATOM 901 O O . ALA A 1 115 ? 11.354 -5.254 -26.896 1.00 86.31 115 ALA A O 1
ATOM 902 N N . VAL A 1 116 ? 10.909 -3.310 -25.870 1.00 83.19 116 VAL A N 1
ATOM 903 C CA . VAL A 1 116 ? 12.063 -2.581 -26.427 1.00 83.19 116 VAL A CA 1
ATOM 904 C C . VAL A 1 116 ? 13.408 -3.221 -26.037 1.00 83.19 116 VAL A C 1
ATOM 906 O O . VAL A 1 116 ? 14.159 -3.597 -26.940 1.00 83.19 116 VAL A O 1
ATOM 909 N N . PRO A 1 117 ? 13.744 -3.409 -24.743 1.00 80.44 117 PRO A N 1
ATOM 910 C CA . PRO A 1 117 ? 14.977 -4.089 -24.362 1.00 80.44 117 PRO A CA 1
ATOM 911 C C . PRO A 1 117 ? 14.971 -5.564 -24.775 1.00 80.44 117 PRO A C 1
ATOM 913 O O . PRO A 1 117 ? 15.989 -6.047 -25.258 1.00 80.44 117 PRO A O 1
ATOM 916 N N . ALA A 1 118 ? 13.843 -6.277 -24.667 1.00 84.38 118 ALA A N 1
ATOM 917 C CA . ALA A 1 118 ? 13.766 -7.671 -25.114 1.00 84.38 118 ALA A CA 1
ATOM 918 C C . ALA A 1 118 ? 14.065 -7.811 -26.618 1.00 84.38 118 ALA A C 1
ATOM 920 O O . ALA A 1 118 ? 14.855 -8.662 -27.017 1.00 84.38 118 ALA A O 1
ATOM 921 N N . GLY A 1 119 ? 13.496 -6.934 -27.447 1.00 84.81 119 GLY A N 1
ATOM 922 C CA . GLY A 1 119 ? 13.753 -6.883 -28.883 1.00 84.81 119 GLY A CA 1
ATOM 923 C C . GLY A 1 119 ? 15.216 -6.590 -29.200 1.00 84.81 119 GLY A C 1
ATOM 924 O O . GLY A 1 119 ? 15.765 -7.194 -30.113 1.00 84.81 119 GLY A O 1
ATOM 925 N N . LEU A 1 120 ? 15.875 -5.743 -28.406 1.00 84.19 120 LEU A N 1
ATOM 926 C CA . LEU A 1 120 ? 17.294 -5.434 -28.571 1.00 84.19 120 LEU A CA 1
ATOM 927 C C . LEU A 1 120 ? 18.196 -6.665 -28.378 1.00 84.19 120 LEU A C 1
ATOM 929 O O . LEU A 1 120 ? 19.156 -6.837 -29.122 1.00 84.19 120 LEU A O 1
ATOM 933 N N . PHE A 1 121 ? 17.875 -7.530 -27.411 1.00 82.69 121 PHE A N 1
ATOM 934 C CA . PHE A 1 121 ? 18.619 -8.771 -27.158 1.00 82.69 121 PHE A CA 1
ATOM 935 C C . PHE A 1 121 ? 18.272 -9.905 -28.131 1.00 82.69 121 PHE A C 1
ATOM 937 O O . PHE A 1 121 ? 19.081 -10.808 -28.330 1.00 82.69 121 PHE A O 1
ATOM 944 N N . LEU A 1 122 ? 17.076 -9.881 -28.723 1.00 85.50 122 LEU A N 1
ATOM 945 C CA . LEU A 1 122 ? 16.606 -10.911 -29.656 1.00 85.50 122 LEU A CA 1
ATOM 946 C C . LEU A 1 122 ? 16.887 -10.566 -31.129 1.00 85.50 122 LEU A C 1
ATOM 948 O O . LEU A 1 122 ? 16.765 -11.438 -31.990 1.00 85.50 122 LEU A O 1
ATOM 952 N N . ALA A 1 123 ? 17.241 -9.315 -31.437 1.00 87.06 123 ALA A N 1
ATOM 953 C CA . ALA A 1 123 ? 17.468 -8.853 -32.800 1.00 87.06 123 ALA A CA 1
ATOM 954 C C . ALA A 1 123 ? 18.775 -9.419 -33.394 1.00 87.06 123 ALA A C 1
ATOM 956 O O . ALA A 1 123 ? 19.860 -9.172 -32.857 1.00 87.06 123 ALA A O 1
ATOM 957 N N . PRO A 1 124 ? 18.717 -10.122 -34.543 1.00 77.38 124 PRO A N 1
ATOM 958 C CA . PRO A 1 124 ? 19.917 -10.573 -35.231 1.00 77.38 124 PRO A CA 1
ATOM 959 C C . PRO A 1 124 ? 20.676 -9.367 -35.801 1.00 77.38 124 PRO A C 1
ATOM 961 O O . PRO A 1 124 ? 20.134 -8.602 -36.596 1.00 77.38 124 PRO A O 1
ATOM 964 N N . GLY A 1 125 ? 21.937 -9.202 -35.395 1.00 81.12 125 GLY A N 1
ATOM 965 C CA . GLY A 1 125 ? 22.822 -8.134 -35.877 1.00 81.12 125 GLY A CA 1
ATOM 966 C C . GLY A 1 125 ? 23.160 -7.050 -34.854 1.00 81.12 125 GLY A C 1
ATOM 967 O O . GLY A 1 125 ? 23.934 -6.151 -35.176 1.00 81.12 125 GLY A O 1
ATOM 968 N N . ILE A 1 126 ? 22.635 -7.133 -33.629 1.00 83.31 126 ILE A N 1
ATOM 969 C CA . ILE A 1 126 ? 23.051 -6.254 -32.533 1.00 83.31 126 ILE A CA 1
ATOM 970 C C . ILE A 1 126 ? 24.173 -6.920 -31.743 1.00 83.31 126 ILE A C 1
ATOM 972 O O . ILE A 1 126 ? 24.024 -8.032 -31.239 1.00 83.31 126 ILE A O 1
ATOM 976 N N . ASP A 1 127 ? 25.310 -6.229 -31.645 1.00 88.62 127 ASP A N 1
ATOM 977 C CA . ASP A 1 127 ? 26.403 -6.668 -30.787 1.00 88.62 127 ASP A CA 1
ATOM 978 C C . ASP A 1 127 ? 26.002 -6.584 -29.307 1.00 88.62 127 ASP A C 1
ATOM 980 O O . ASP A 1 127 ? 25.303 -5.661 -28.870 1.00 88.62 127 ASP A O 1
ATOM 984 N N . SER A 1 128 ? 26.499 -7.533 -28.514 1.00 83.44 128 SER A N 1
ATOM 985 C CA . SER A 1 128 ? 26.199 -7.606 -27.083 1.00 83.44 128 SER A CA 1
ATOM 986 C C . SER A 1 128 ? 26.614 -6.326 -26.354 1.00 83.44 128 SER A C 1
ATOM 988 O O . SER A 1 128 ? 25.881 -5.857 -25.485 1.00 83.44 128 SER A O 1
ATOM 990 N N . GLY A 1 129 ? 27.737 -5.704 -26.731 1.00 86.62 129 GLY A N 1
ATOM 991 C CA . GLY A 1 129 ? 28.194 -4.449 -26.137 1.00 86.62 129 GLY A CA 1
ATOM 992 C C . GLY A 1 129 ? 27.210 -3.300 -26.356 1.00 86.62 129 GLY A C 1
ATOM 993 O O . GLY A 1 129 ? 26.911 -2.557 -25.421 1.00 86.62 129 GLY A O 1
ATOM 994 N N . THR A 1 130 ? 26.635 -3.186 -27.556 1.00 85.38 130 THR A N 1
ATOM 995 C CA . THR A 1 130 ? 25.603 -2.185 -27.867 1.00 85.38 130 THR A CA 1
ATOM 996 C C . THR A 1 130 ? 24.309 -2.443 -27.096 1.00 85.38 130 THR A C 1
ATOM 998 O O . THR A 1 130 ? 23.689 -1.492 -26.608 1.00 85.38 130 THR A O 1
ATOM 1001 N N . ALA A 1 131 ? 23.921 -3.710 -26.928 1.00 85.94 131 ALA A N 1
ATOM 1002 C CA . ALA A 1 131 ? 22.755 -4.077 -26.131 1.00 85.94 131 ALA A CA 1
ATOM 1003 C C . ALA A 1 131 ? 22.925 -3.682 -24.653 1.00 85.94 131 ALA A C 1
ATOM 1005 O O . ALA A 1 131 ? 22.065 -3.003 -24.086 1.00 85.94 131 ALA A O 1
ATOM 1006 N N . TYR A 1 132 ? 24.069 -4.018 -24.046 1.00 87.31 132 TYR A N 1
ATOM 1007 C CA . TYR A 1 132 ? 24.369 -3.639 -22.663 1.00 87.31 132 TYR A CA 1
ATOM 1008 C C . TYR A 1 132 ? 24.504 -2.126 -22.484 1.00 87.31 132 TYR A C 1
ATOM 1010 O O . TYR A 1 132 ? 23.947 -1.581 -21.533 1.00 87.31 132 TYR A O 1
ATOM 1018 N N . ALA A 1 133 ? 25.181 -1.427 -23.400 1.00 88.25 133 ALA A N 1
ATOM 1019 C CA . ALA A 1 133 ? 25.300 0.031 -23.348 1.00 88.25 133 ALA A CA 1
ATOM 1020 C C . ALA A 1 133 ? 23.920 0.707 -23.384 1.00 88.25 133 ALA A C 1
ATOM 1022 O O . ALA A 1 133 ? 23.639 1.607 -22.594 1.00 88.25 133 ALA A O 1
ATOM 1023 N N . SER A 1 134 ? 23.025 0.217 -24.242 1.00 84.88 134 SER A N 1
ATOM 1024 C CA . SER A 1 134 ? 21.647 0.706 -24.322 1.00 84.88 134 SER A CA 1
ATOM 1025 C C . SER A 1 134 ? 20.860 0.407 -23.048 1.00 84.88 134 SER A C 1
ATOM 1027 O O . SER A 1 134 ? 20.101 1.258 -22.595 1.00 84.88 134 SER A O 1
ATOM 1029 N N . LEU A 1 135 ? 21.060 -0.758 -22.422 1.00 87.00 135 LEU A N 1
ATOM 1030 C CA . LEU A 1 135 ? 20.434 -1.089 -21.140 1.00 87.00 135 LEU A CA 1
ATOM 1031 C C . LEU A 1 135 ? 20.932 -0.182 -20.007 1.00 87.00 135 LEU A C 1
ATOM 1033 O O . LEU A 1 135 ? 20.142 0.216 -19.162 1.00 87.00 135 LEU A O 1
ATOM 1037 N N . VAL A 1 136 ? 22.210 0.191 -19.989 1.00 89.06 136 VAL A N 1
ATOM 1038 C CA . VAL A 1 136 ? 22.737 1.130 -18.985 1.00 89.06 136 VAL A CA 1
ATOM 1039 C C . VAL A 1 136 ? 22.122 2.523 -19.154 1.00 89.06 136 VAL A C 1
ATOM 1041 O O . VAL A 1 136 ? 21.792 3.169 -18.162 1.00 89.06 136 VAL A O 1
ATOM 1044 N N . VAL A 1 137 ? 21.922 2.973 -20.396 1.00 86.19 137 VAL A N 1
ATOM 1045 C CA . VAL A 1 137 ? 21.364 4.303 -20.693 1.00 86.19 137 VAL A CA 1
ATOM 1046 C C . VAL A 1 137 ? 19.841 4.345 -20.519 1.00 86.19 137 VAL A C 1
ATOM 1048 O O . VAL A 1 137 ? 19.316 5.255 -19.884 1.00 86.19 137 VAL A O 1
ATOM 1051 N N . ILE A 1 138 ? 19.119 3.371 -21.075 1.00 83.62 13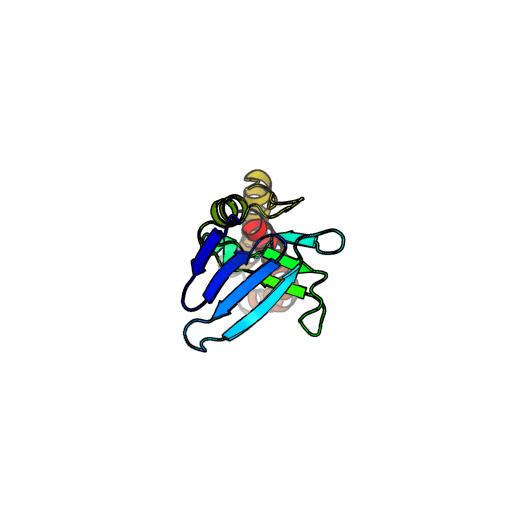8 ILE A N 1
ATOM 1052 C CA . ILE A 1 138 ? 17.647 3.349 -21.149 1.00 83.62 138 ILE A CA 1
ATOM 1053 C C . ILE A 1 138 ? 17.040 2.571 -19.977 1.00 83.62 138 ILE A C 1
ATOM 1055 O O . ILE A 1 138 ? 15.953 2.904 -19.507 1.00 83.62 138 ILE A O 1
ATOM 1059 N N . GLY A 1 139 ? 17.731 1.546 -19.480 1.00 84.56 139 GLY A N 1
ATOM 1060 C CA . GLY A 1 139 ? 17.234 0.626 -18.457 1.00 84.56 139 GLY A CA 1
ATOM 1061 C C . GLY A 1 139 ? 16.738 1.310 -17.186 1.00 84.56 139 GLY A C 1
ATOM 1062 O O . GLY A 1 139 ? 15.629 0.985 -16.771 1.00 84.56 139 GLY A O 1
ATOM 1063 N N . PRO A 1 140 ? 17.448 2.289 -16.592 1.00 87.44 140 PRO A N 1
ATOM 1064 C CA . PRO A 1 140 ? 16.940 3.004 -15.421 1.00 87.44 140 PRO A CA 1
ATOM 1065 C C . PRO A 1 140 ? 15.584 3.673 -15.681 1.00 87.44 140 PRO A C 1
ATOM 1067 O O . PRO A 1 140 ? 14.670 3.561 -14.866 1.00 87.44 140 PRO A O 1
ATOM 1070 N N . PHE A 1 141 ? 15.413 4.302 -16.847 1.00 84.19 141 PHE A N 1
ATOM 1071 C CA . PHE A 1 141 ? 14.143 4.917 -17.233 1.00 84.19 141 PHE A CA 1
ATOM 1072 C C . PHE A 1 141 ? 13.062 3.858 -17.445 1.00 84.19 141 PHE A C 1
ATOM 1074 O O . PHE A 1 141 ? 11.963 4.008 -16.917 1.00 84.19 141 PHE A O 1
ATOM 1081 N N . ALA A 1 142 ? 13.372 2.771 -18.152 1.00 84.38 142 ALA A N 1
ATOM 1082 C CA . ALA A 1 142 ? 12.432 1.676 -18.368 1.00 84.38 142 ALA A CA 1
ATOM 1083 C C . ALA A 1 142 ? 11.981 1.042 -17.041 1.00 84.38 142 ALA A C 1
ATOM 1085 O O . ALA A 1 142 ? 10.788 0.835 -16.848 1.00 84.38 142 ALA A O 1
ATOM 1086 N N . VAL A 1 143 ? 12.902 0.809 -16.100 1.00 85.69 143 VAL A N 1
ATOM 1087 C CA . VAL A 1 143 ? 12.616 0.238 -14.773 1.00 85.69 143 VAL A CA 1
ATOM 1088 C C . VAL A 1 143 ? 11.726 1.162 -13.947 1.00 85.69 143 VAL A C 1
ATOM 1090 O O . VAL A 1 143 ? 10.757 0.692 -13.355 1.00 85.69 143 VAL A O 1
ATOM 1093 N N . ILE A 1 144 ? 12.006 2.469 -13.925 1.00 88.44 144 ILE A N 1
ATOM 1094 C CA . ILE A 1 144 ? 11.189 3.437 -13.179 1.00 88.44 144 ILE A CA 1
ATOM 1095 C C . ILE A 1 144 ? 9.758 3.472 -13.730 1.00 88.44 144 ILE A C 1
ATOM 1097 O O . ILE A 1 144 ? 8.802 3.351 -12.965 1.00 88.44 144 ILE A O 1
ATOM 1101 N N . HIS A 1 145 ? 9.596 3.583 -15.051 1.00 84.00 145 HIS A N 1
ATOM 1102 C CA . HIS A 1 145 ? 8.269 3.634 -15.670 1.00 84.00 145 HIS A CA 1
ATOM 1103 C C . HIS A 1 145 ? 7.526 2.306 -15.512 1.00 84.00 145 HIS A C 1
ATOM 1105 O O . HIS A 1 145 ? 6.356 2.305 -15.137 1.00 84.00 145 HIS A O 1
ATOM 1111 N N . ALA A 1 146 ? 8.209 1.177 -15.714 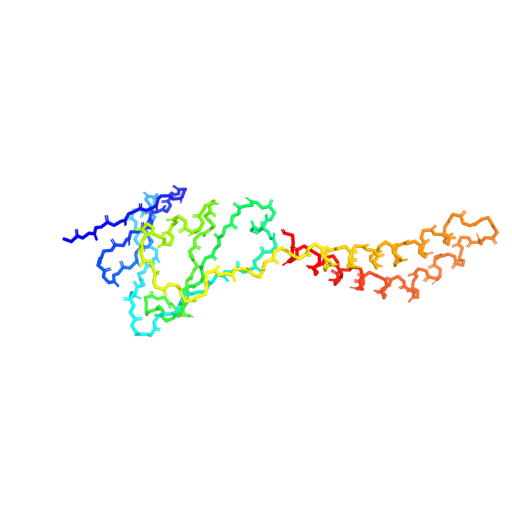1.00 85.62 146 ALA A N 1
ATOM 1112 C CA . ALA A 1 146 ? 7.651 -0.147 -15.473 1.00 85.62 146 ALA A CA 1
ATOM 1113 C C . ALA A 1 146 ? 7.180 -0.305 -14.020 1.00 85.62 146 ALA A C 1
ATOM 1115 O O . ALA A 1 146 ? 6.078 -0.792 -13.783 1.00 85.62 146 ALA A O 1
ATOM 1116 N N . GLY A 1 147 ? 7.971 0.164 -13.052 1.00 85.88 147 GLY A N 1
ATOM 1117 C CA . GLY A 1 147 ? 7.611 0.150 -11.636 1.00 85.88 147 GLY A CA 1
ATOM 1118 C C . GLY A 1 147 ? 6.362 0.979 -11.333 1.00 85.88 147 GLY A C 1
ATOM 1119 O O . GLY A 1 147 ? 5.464 0.495 -10.646 1.00 85.88 147 GLY A O 1
ATOM 1120 N N . ILE A 1 148 ? 6.260 2.192 -11.888 1.00 87.62 148 ILE A N 1
ATOM 1121 C CA . ILE A 1 148 ? 5.077 3.054 -11.733 1.00 87.62 148 ILE A CA 1
ATOM 1122 C C . ILE A 1 148 ? 3.842 2.399 -12.362 1.00 87.62 148 ILE A C 1
ATOM 1124 O O . ILE A 1 148 ? 2.784 2.364 -11.740 1.00 87.62 148 ILE A O 1
ATOM 1128 N N . LEU A 1 149 ? 3.964 1.846 -13.569 1.00 85.94 149 LEU A N 1
ATOM 1129 C CA . LEU A 1 149 ? 2.846 1.207 -14.268 1.00 85.94 149 LEU A CA 1
ATOM 1130 C C . LEU A 1 149 ? 2.381 -0.061 -13.558 1.00 85.94 149 LEU A C 1
ATOM 1132 O O . LEU A 1 149 ? 1.180 -0.271 -13.401 1.00 85.94 149 LEU A O 1
ATOM 1136 N N . LEU A 1 150 ? 3.322 -0.865 -13.062 1.00 84.25 150 LEU A N 1
ATOM 1137 C CA . LEU A 1 150 ? 3.020 -2.030 -12.243 1.00 84.25 150 LEU A CA 1
ATOM 1138 C C . LEU A 1 150 ? 2.318 -1.618 -10.945 1.00 84.25 150 LEU A C 1
ATOM 1140 O O . LEU A 1 150 ? 1.307 -2.216 -10.585 1.00 84.25 150 LEU A O 1
ATOM 1144 N N . TYR A 1 151 ? 2.800 -0.570 -10.271 1.00 84.31 151 TYR A N 1
ATOM 1145 C CA . TYR A 1 151 ? 2.154 -0.023 -9.078 1.00 84.31 151 TYR A CA 1
ATOM 1146 C C . TYR A 1 151 ? 0.722 0.440 -9.370 1.00 84.31 151 TYR A C 1
ATOM 1148 O O . TYR A 1 151 ? -0.198 0.080 -8.639 1.00 84.31 151 TYR A O 1
ATOM 1156 N N . VAL A 1 152 ? 0.511 1.189 -10.457 1.00 84.19 152 VAL A N 1
ATOM 1157 C CA . VAL A 1 152 ? -0.816 1.670 -10.870 1.00 84.19 152 VAL A CA 1
ATOM 1158 C C . VAL A 1 152 ? -1.753 0.499 -11.148 1.00 84.19 152 VAL A C 1
ATOM 1160 O O . VAL A 1 152 ? -2.847 0.472 -10.584 1.00 84.19 152 VAL A O 1
ATOM 1163 N N . ALA A 1 153 ? -1.317 -0.488 -11.936 1.00 81.94 153 ALA A N 1
ATOM 1164 C CA . ALA A 1 153 ? -2.106 -1.680 -12.229 1.00 81.94 153 ALA A CA 1
ATOM 1165 C C . ALA A 1 153 ? -2.493 -2.417 -10.938 1.00 81.94 153 ALA A C 1
ATOM 1167 O O . ALA A 1 153 ? -3.673 -2.632 -10.683 1.00 81.94 153 ALA A O 1
ATOM 1168 N N . LEU A 1 154 ? -1.521 -2.718 -10.072 1.00 79.00 154 LEU A N 1
ATOM 1169 C CA . LEU A 1 154 ? -1.750 -3.420 -8.805 1.00 79.00 154 LEU A CA 1
ATOM 1170 C C . LEU A 1 154 ? -2.631 -2.627 -7.827 1.00 79.00 154 LEU A C 1
ATOM 1172 O O . LEU A 1 154 ? -3.403 -3.214 -7.076 1.00 79.00 154 LEU A O 1
ATOM 1176 N N . SER A 1 155 ? -2.556 -1.295 -7.844 1.00 77.69 155 SER A N 1
ATOM 1177 C CA . SER A 1 155 ? -3.401 -0.420 -7.020 1.00 77.69 155 SER A CA 1
ATOM 1178 C C . SER A 1 155 ? -4.862 -0.351 -7.482 1.00 77.69 155 SER A C 1
ATOM 1180 O O . SER A 1 155 ? -5.658 0.351 -6.854 1.00 77.69 155 SER A O 1
ATOM 1182 N N . ARG A 1 156 ? -5.194 -1.008 -8.602 1.00 77.50 156 ARG A N 1
ATOM 1183 C CA . ARG A 1 156 ? -6.511 -1.005 -9.249 1.00 77.50 156 ARG A CA 1
ATOM 1184 C C . ARG A 1 156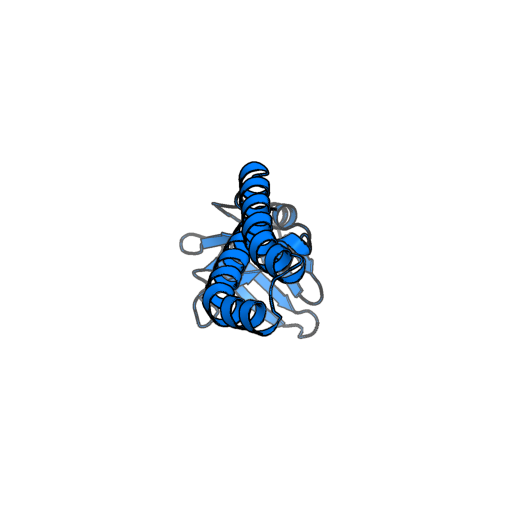 ? -7.076 -2.403 -9.510 1.00 77.50 156 ARG A C 1
ATOM 1186 O O . ARG A 1 156 ? -8.206 -2.457 -9.961 1.00 77.50 156 ARG A O 1
ATOM 1193 N N . ILE A 1 157 ? -6.356 -3.496 -9.234 1.00 70.00 157 ILE A N 1
ATOM 1194 C CA . ILE A 1 157 ? -6.868 -4.889 -9.314 1.00 70.00 157 ILE A CA 1
ATOM 1195 C C . ILE A 1 157 ? -7.838 -5.169 -8.184 1.00 70.00 157 ILE A C 1
ATOM 1197 O O . ILE A 1 157 ? -8.939 -5.679 -8.461 1.00 70.00 157 ILE A O 1
#

Radius of gyration: 23.1 Å; chains: 1; bounding box: 54×28×64 Å

Foldseek 3Di:
DDWFWDDDDQWIWIADPQKTWTARNVVRGTPFIAGQDPQKAKDKDLDLVCVVVCFTKIKIAQGPGDDPRIDIDDRDNDVPVVCVRSVHPHPDPDQPEQDVVLLVVLVVVLVVLVVVLVCLVVPPPRDPVNSVVCCVVCVVVSVVSNVVSVVRNSSRD

Sequence (157 aa):
MLSFYLRYGTIEYQRRGEFLVAYDRLLESPQWIATVGPGTDFSVINAIVDRLRDTGRLRITGVDSVDGGSVQFGPLSDLDEAINTLQLPVHQTERPERDPTIIAAAGGLLLFFLAVPAGLFLAPGIDSGTAYASLVVIGPFAVIHAGILLYVALSRI